Protein AF-A0A9Q8L9Y8-F1 (afdb_monomer_lite)

InterPro domains:
  IPR021822 Protein of unknown function DUF3405 [PF11885] (1-112)
  IPR021822 Protein of unknown function DUF3405 [PTHR36205] (1-113)

Sequence (125 aa):
MRLSVQLLELMDLENVKGRGMMFEMWPPTLAYHHALKAVYAPAPIYMERKWPGSLLQSNFNGGKDSSIGGSSSSVLNHEQDFLESTWYWNAKWPMEIYERWIGVATSGPGSSKVLAYPVACYAAN

Radius of gyration: 20.47 Å; chains: 1; bounding box: 34×48×58 Å

Foldseek 3Di:
DDDDPVLVVQLVVCVVVVDDDPPVVGSVVSCVVVVHDDDDDDDDKDFQDDDDPVNCQCAQQVDDVSHGDDDCSYCVVVVVVCLRMPDDDNHDVVVQVVCLVCLPHPDDRSDPPDPPDDPPPPPDD

Structure (mmCIF, N/CA/C/O backbone):
data_AF-A0A9Q8L9Y8-F1
#
_entry.id   AF-A0A9Q8L9Y8-F1
#
loop_
_atom_site.group_PDB
_atom_site.id
_atom_site.type_symbol
_atom_site.label_atom_id
_atom_site.label_alt_id
_atom_site.label_comp_id
_atom_site.label_asym_id
_atom_site.label_entity_id
_atom_site.label_seq_id
_atom_site.pdbx_PDB_ins_code
_atom_site.Cartn_x
_atom_site.Cartn_y
_atom_site.Cartn_z
_atom_site.occupancy
_atom_site.B_iso_or_equiv
_atom_site.auth_seq_id
_atom_site.auth_comp_id
_atom_site.auth_asym_id
_atom_site.auth_atom_id
_atom_site.pdbx_PDB_model_num
ATOM 1 N N . MET A 1 1 ? -6.743 3.866 -0.196 1.00 68.75 1 MET A N 1
ATOM 2 C CA . MET A 1 1 ? -7.715 2.852 0.279 1.00 68.75 1 MET A CA 1
ATOM 3 C C . MET A 1 1 ? -8.985 3.575 0.707 1.00 68.75 1 MET A C 1
ATOM 5 O O . MET A 1 1 ? -8.873 4.574 1.403 1.00 68.75 1 MET A O 1
ATOM 9 N N . ARG A 1 2 ? -10.173 3.136 0.273 1.00 80.50 2 ARG A N 1
ATOM 10 C CA . ARG A 1 2 ? -11.441 3.684 0.782 1.00 80.50 2 ARG A CA 1
ATOM 11 C C . ARG A 1 2 ? -11.843 2.895 2.025 1.00 80.50 2 ARG A C 1
ATOM 13 O O . ARG A 1 2 ? -12.016 1.686 1.928 1.00 80.50 2 ARG A O 1
ATOM 20 N N . LEU A 1 3 ? -11.989 3.575 3.157 1.00 88.31 3 LEU A N 1
ATOM 21 C CA . LEU A 1 3 ? -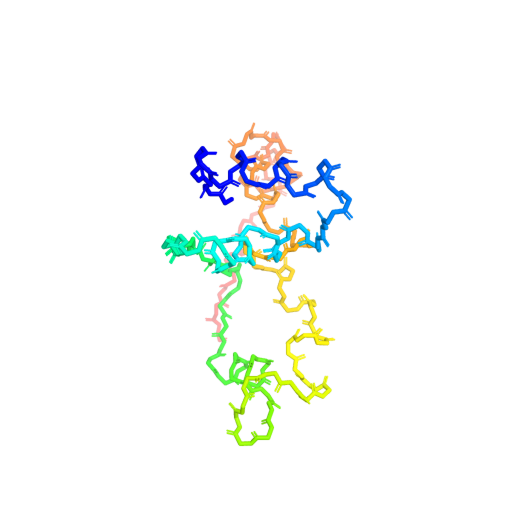12.390 2.976 4.431 1.00 88.31 3 LEU A CA 1
ATOM 22 C C . LEU A 1 3 ? -13.830 3.375 4.770 1.00 88.31 3 LEU A C 1
ATOM 24 O O . LEU A 1 3 ? -14.276 4.468 4.417 1.00 88.31 3 LEU A O 1
ATOM 28 N N . SER A 1 4 ? -14.576 2.483 5.421 1.00 91.75 4 SER A N 1
ATOM 29 C CA . SER A 1 4 ? -15.903 2.808 5.956 1.00 91.75 4 SER A CA 1
ATOM 30 C C . SER A 1 4 ? -15.781 3.679 7.202 1.00 91.75 4 SER A C 1
ATOM 32 O O . SER A 1 4 ? -14.878 3.459 8.005 1.00 91.75 4 SER A O 1
ATOM 34 N N . VAL A 1 5 ? -16.736 4.589 7.412 1.00 94.19 5 VAL A N 1
ATOM 35 C CA . VAL A 1 5 ? -16.789 5.457 8.604 1.00 94.19 5 VAL A CA 1
ATOM 36 C C . VAL A 1 5 ? -16.716 4.640 9.896 1.00 94.19 5 VAL A C 1
ATOM 38 O O . VAL A 1 5 ? -15.847 4.888 10.718 1.00 94.19 5 VAL A O 1
ATOM 41 N N . GLN A 1 6 ? -17.511 3.573 10.001 1.00 94.38 6 GLN A N 1
ATOM 42 C CA . GLN A 1 6 ? -17.497 2.664 11.154 1.00 94.38 6 GLN A CA 1
ATOM 43 C C . GLN A 1 6 ? -16.110 2.060 11.444 1.00 94.38 6 GLN A C 1
ATOM 45 O O . GLN A 1 6 ? -15.740 1.854 12.595 1.00 94.38 6 GLN A O 1
ATOM 50 N N . LEU A 1 7 ? -15.320 1.771 10.404 1.00 93.88 7 LEU A N 1
ATOM 51 C CA . LEU A 1 7 ? -13.969 1.230 10.577 1.00 93.88 7 LEU A CA 1
ATOM 52 C C . LEU A 1 7 ? -13.003 2.317 11.062 1.00 93.88 7 LEU A C 1
ATOM 54 O O . LEU A 1 7 ? -12.156 2.032 11.899 1.00 93.88 7 LEU A O 1
ATOM 58 N N . LEU A 1 8 ? -13.156 3.556 10.586 1.00 93.88 8 LEU A N 1
ATOM 59 C CA . LEU A 1 8 ? -12.372 4.698 11.065 1.00 93.88 8 LEU A CA 1
ATOM 60 C C . LEU A 1 8 ? -12.659 5.006 12.540 1.00 93.88 8 LEU A C 1
ATOM 62 O O . LEU A 1 8 ? -11.727 5.252 13.298 1.00 93.88 8 LEU A O 1
ATOM 66 N N . GLU A 1 9 ? -13.920 4.930 12.964 1.00 96.31 9 GLU A N 1
ATOM 67 C CA . GLU A 1 9 ? -14.307 5.101 14.371 1.00 96.31 9 GLU A CA 1
ATOM 68 C C . GLU A 1 9 ? -13.700 4.008 15.260 1.00 96.31 9 GLU A C 1
ATOM 70 O O . GLU A 1 9 ? -13.164 4.293 16.326 1.00 96.31 9 GLU A O 1
ATOM 75 N N . LEU A 1 10 ? -13.710 2.751 14.808 1.00 95.50 10 LEU A N 1
ATOM 76 C CA . LEU A 1 10 ? -13.072 1.653 15.539 1.00 95.50 10 LEU A CA 1
ATOM 77 C C . LEU A 1 10 ? -11.548 1.793 15.595 1.00 95.50 10 LEU A C 1
ATOM 79 O O . LEU A 1 10 ? -10.946 1.478 16.621 1.00 95.50 10 LEU A O 1
ATOM 83 N N . MET A 1 11 ? -10.929 2.279 14.515 1.00 94.56 11 MET A N 1
ATOM 84 C CA . MET A 1 11 ? -9.504 2.614 14.492 1.00 94.56 11 MET A CA 1
ATOM 85 C C . MET A 1 11 ? -9.171 3.671 15.540 1.00 94.56 11 MET A C 1
ATOM 87 O O . MET A 1 11 ? -8.221 3.482 16.295 1.00 94.56 11 MET A O 1
ATOM 91 N N . ASP A 1 12 ? -9.959 4.743 15.620 1.00 95.25 12 ASP A N 1
ATOM 92 C CA . ASP A 1 12 ? -9.778 5.793 16.622 1.00 95.25 12 ASP A CA 1
ATOM 93 C C . ASP A 1 12 ? -9.946 5.250 18.051 1.00 95.25 12 ASP A C 1
ATOM 95 O O . ASP A 1 12 ? -9.069 5.426 18.896 1.00 95.25 12 ASP A O 1
ATOM 99 N N . LEU A 1 13 ? -11.003 4.471 18.302 1.00 96.12 13 LEU A N 1
ATOM 100 C CA . LEU A 1 13 ? -11.263 3.860 19.610 1.00 96.12 13 LEU A CA 1
ATOM 101 C C . LEU A 1 13 ? -10.138 2.931 20.082 1.00 96.12 13 LEU A C 1
ATOM 103 O O . LEU A 1 13 ? -9.818 2.911 21.271 1.00 96.12 13 LEU A O 1
ATOM 107 N N . GLU A 1 14 ? -9.552 2.130 19.191 1.00 95.62 14 GLU A N 1
ATOM 108 C CA . GLU A 1 14 ? -8.434 1.251 19.549 1.00 95.62 14 GLU A CA 1
ATOM 109 C C . GLU A 1 14 ? -7.119 2.033 19.697 1.00 95.62 14 GLU A C 1
ATOM 111 O O . GLU A 1 14 ? -6.361 1.755 20.631 1.00 95.62 14 GLU A O 1
ATOM 116 N N . ASN A 1 15 ? -6.904 3.077 18.889 1.00 94.00 15 ASN A N 1
ATOM 117 C CA . ASN A 1 15 ? -5.759 3.979 19.032 1.00 94.00 15 ASN A CA 1
ATOM 118 C C . ASN A 1 15 ? -5.776 4.710 20.385 1.00 94.00 15 ASN A C 1
ATOM 120 O O . ASN A 1 15 ? -4.746 4.776 21.055 1.00 94.00 15 ASN A O 1
ATOM 124 N N . VAL A 1 16 ? -6.939 5.201 20.835 1.00 96.38 16 VAL A N 1
ATOM 125 C CA . VAL A 1 16 ? -7.112 5.834 22.160 1.00 96.38 16 VAL A CA 1
ATOM 126 C C . VAL A 1 16 ? -6.776 4.862 23.298 1.00 96.38 16 VAL A C 1
ATOM 128 O O . VAL A 1 16 ? -6.251 5.271 24.332 1.00 96.38 16 VAL A O 1
ATOM 131 N N . LYS A 1 17 ? -7.006 3.558 23.105 1.00 95.62 17 LYS A N 1
ATOM 132 C CA . LYS A 1 17 ? -6.615 2.498 24.055 1.00 95.62 17 LYS A CA 1
ATOM 133 C C . LYS A 1 17 ? -5.131 2.117 23.965 1.00 95.62 17 LYS A C 1
ATOM 135 O O . LYS A 1 17 ? -4.714 1.167 24.626 1.00 95.62 17 LYS A O 1
ATOM 140 N N . GLY A 1 18 ? -4.342 2.807 23.140 1.00 94.44 18 GLY A N 1
ATOM 141 C CA . GLY A 1 18 ? -2.924 2.526 22.920 1.00 94.44 18 GLY A CA 1
ATOM 142 C C . GLY A 1 18 ? -2.658 1.273 22.082 1.00 94.44 18 GLY A C 1
ATOM 143 O O . GLY A 1 18 ? -1.546 0.751 22.105 1.00 94.44 18 GLY A O 1
ATOM 144 N N . ARG A 1 19 ? -3.662 0.760 21.362 1.00 93.25 19 ARG A N 1
ATOM 145 C CA . ARG A 1 19 ? -3.516 -0.394 20.470 1.00 93.25 19 ARG A CA 1
ATOM 146 C C . ARG A 1 19 ? -3.354 0.108 19.046 1.00 93.25 19 ARG A C 1
ATOM 148 O O . ARG A 1 19 ? -4.135 0.930 18.585 1.00 93.25 19 ARG A O 1
ATOM 155 N N . GLY A 1 20 ? -2.349 -0.406 18.353 1.00 88.44 20 GLY A N 1
ATOM 156 C CA . GLY A 1 20 ? -2.062 -0.022 16.980 1.00 88.44 20 GLY A CA 1
ATOM 157 C C . GLY A 1 20 ? -1.179 -1.046 16.285 1.00 88.44 20 GLY A C 1
ATOM 158 O O . GLY A 1 20 ? -0.549 -1.890 16.921 1.00 88.44 20 GLY A O 1
ATOM 159 N N . MET A 1 21 ? -1.137 -0.954 14.962 1.00 88.06 21 MET A N 1
ATOM 160 C CA . MET A 1 21 ? -0.278 -1.752 14.090 1.00 88.06 21 MET A CA 1
ATOM 161 C C . MET A 1 21 ? 0.235 -0.866 12.946 1.00 88.06 21 MET A C 1
ATOM 163 O O . MET A 1 21 ? -0.191 0.282 12.812 1.00 88.06 21 MET A O 1
ATOM 167 N N . MET A 1 22 ? 1.135 -1.385 12.102 1.00 83.50 22 MET A N 1
ATOM 168 C CA . MET A 1 22 ? 1.532 -0.704 10.864 1.00 83.50 22 MET A CA 1
ATOM 169 C C . MET A 1 22 ? 0.308 -0.323 10.022 1.00 83.50 22 MET A C 1
ATOM 171 O O . MET A 1 22 ? -0.644 -1.095 9.893 1.00 83.50 22 MET A O 1
ATOM 175 N N . PHE A 1 23 ? 0.360 0.880 9.449 1.00 76.00 23 PHE A N 1
ATOM 176 C CA . PHE A 1 23 ? -0.769 1.574 8.824 1.00 76.00 23 PHE A CA 1
ATOM 177 C C . PHE A 1 23 ? -1.525 0.728 7.785 1.00 76.00 23 PHE A C 1
ATOM 179 O O . PHE A 1 23 ? -2.752 0.736 7.779 1.00 76.00 23 PHE A O 1
ATOM 186 N N . GLU A 1 24 ? -0.820 -0.040 6.949 1.00 85.88 24 GLU A N 1
ATOM 187 C CA . GLU A 1 24 ? -1.424 -0.911 5.926 1.00 85.88 24 GLU A CA 1
ATOM 188 C C . GLU A 1 24 ? -2.147 -2.129 6.508 1.00 85.88 24 GLU A C 1
ATOM 190 O O . GLU A 1 24 ? -3.122 -2.615 5.933 1.00 85.88 24 GLU A O 1
ATOM 195 N N . MET A 1 25 ? -1.699 -2.606 7.667 1.00 90.12 25 MET A N 1
ATOM 196 C CA . MET A 1 25 ? -2.249 -3.785 8.332 1.00 90.12 25 MET A CA 1
ATOM 197 C C . MET A 1 25 ? -3.384 -3.431 9.294 1.00 90.12 25 MET A C 1
ATOM 199 O O . MET A 1 25 ? -4.200 -4.292 9.620 1.00 90.12 25 MET A O 1
ATOM 203 N N . TRP A 1 26 ? -3.464 -2.180 9.754 1.00 92.19 26 TRP A N 1
ATOM 204 C CA . TRP A 1 26 ? -4.398 -1.795 10.809 1.00 92.19 26 TRP A CA 1
ATOM 205 C C . TRP A 1 26 ? -5.883 -1.896 10.413 1.00 92.19 26 TRP A C 1
ATOM 207 O O . TRP A 1 26 ? -6.634 -2.568 11.126 1.00 92.19 26 TRP A O 1
ATOM 217 N N . PRO A 1 27 ? -6.329 -1.359 9.257 1.00 91.81 27 PRO A N 1
ATOM 218 C CA . PRO A 1 27 ? -7.722 -1.489 8.834 1.00 91.81 27 PRO A CA 1
ATOM 219 C C . PRO A 1 27 ? -8.214 -2.941 8.670 1.00 91.81 27 PRO A C 1
ATOM 221 O O . PRO A 1 27 ? -9.266 -3.262 9.228 1.00 91.81 27 PRO A O 1
ATOM 224 N N . PRO A 1 28 ? -7.509 -3.852 7.956 1.00 91.44 28 PRO A N 1
ATOM 225 C CA . PRO A 1 28 ? -7.974 -5.234 7.828 1.00 91.44 28 PRO A CA 1
ATOM 226 C C . PRO A 1 28 ? -7.932 -5.997 9.160 1.00 91.44 28 PRO A C 1
ATOM 228 O O . PRO A 1 28 ? -8.806 -6.826 9.407 1.00 91.44 28 PRO A O 1
ATOM 231 N N . THR A 1 29 ? -6.981 -5.680 10.046 1.00 92.75 29 THR A N 1
ATOM 232 C CA . THR A 1 29 ? -6.882 -6.283 11.386 1.00 92.75 29 THR A CA 1
ATOM 233 C C . THR A 1 29 ? -8.103 -5.941 12.236 1.00 92.75 29 THR A C 1
ATOM 235 O O . THR A 1 29 ? -8.732 -6.826 12.815 1.00 92.75 29 THR A O 1
ATOM 238 N N . LEU A 1 30 ? -8.502 -4.669 12.270 1.00 94.44 30 LEU A N 1
ATOM 239 C CA . LEU A 1 30 ? -9.693 -4.253 13.006 1.00 94.44 30 LEU A CA 1
ATOM 240 C C . LEU A 1 30 ? -10.986 -4.740 12.368 1.00 94.44 30 LEU A C 1
ATOM 242 O O . LEU A 1 30 ? -11.902 -5.120 13.094 1.00 94.44 30 LEU A O 1
ATOM 246 N N . ALA A 1 31 ? -11.053 -4.795 11.037 1.00 93.88 31 ALA A N 1
ATOM 247 C CA . ALA A 1 31 ? -12.191 -5.406 10.368 1.00 93.88 31 ALA A CA 1
ATOM 248 C C . ALA A 1 31 ? -12.383 -6.862 10.822 1.00 93.88 31 ALA A C 1
ATOM 250 O O . ALA A 1 31 ? -13.501 -7.257 11.138 1.00 93.88 31 ALA A O 1
ATOM 251 N N . TYR A 1 32 ? -11.295 -7.626 10.946 1.00 93.25 32 TYR A N 1
ATOM 252 C CA . TYR A 1 32 ? -11.337 -8.992 11.462 1.00 93.25 32 TYR A CA 1
ATOM 253 C C . TYR A 1 32 ? -11.746 -9.059 12.944 1.00 93.25 32 TYR A C 1
ATOM 255 O O . TYR A 1 32 ? -12.677 -9.784 13.291 1.00 93.25 32 TYR A O 1
ATOM 263 N N . HIS A 1 33 ? -11.106 -8.278 13.822 1.00 93.81 33 HIS A N 1
ATOM 264 C CA . HIS A 1 33 ? -11.381 -8.317 15.266 1.00 93.81 33 HIS A CA 1
ATOM 265 C C . HIS A 1 33 ? -12.786 -7.843 15.652 1.00 93.81 33 HIS A C 1
ATOM 267 O O . HIS A 1 33 ? -13.340 -8.333 16.634 1.00 93.81 33 HIS A O 1
ATOM 273 N N . HIS A 1 34 ? -13.367 -6.917 14.889 1.00 93.88 34 HIS A N 1
ATOM 274 C CA . HIS A 1 34 ? -14.696 -6.354 15.149 1.00 93.88 34 HIS A CA 1
ATOM 275 C C . HIS A 1 34 ? -15.792 -6.962 14.265 1.00 93.88 34 HIS A C 1
ATOM 277 O O . HIS A 1 34 ? -16.860 -6.372 14.117 1.00 93.88 34 HIS A O 1
ATOM 283 N N . ALA A 1 35 ? -15.537 -8.135 13.671 1.00 94.56 35 ALA A N 1
ATOM 284 C CA . ALA A 1 35 ? -16.490 -8.872 12.837 1.00 94.56 35 ALA A CA 1
ATOM 285 C C . ALA A 1 35 ? -17.087 -8.045 11.677 1.00 94.56 35 ALA A C 1
ATOM 287 O O . ALA A 1 35 ? -18.236 -8.239 11.273 1.00 94.56 35 ALA A O 1
ATOM 288 N N . LEU A 1 36 ? -16.301 -7.121 11.118 1.00 93.19 36 LEU A N 1
ATOM 289 C CA . LEU A 1 36 ? -16.671 -6.380 9.920 1.00 93.19 36 LEU A CA 1
ATOM 290 C C . LEU A 1 36 ? -16.342 -7.186 8.665 1.00 93.19 36 LEU A C 1
ATOM 292 O O . LEU A 1 36 ? -15.387 -7.962 8.601 1.00 93.19 36 LEU A O 1
ATOM 296 N N . LYS A 1 37 ? -17.095 -6.922 7.599 1.00 89.00 37 LYS A N 1
ATOM 297 C CA . LYS A 1 37 ? -16.782 -7.465 6.281 1.00 89.00 37 LYS A CA 1
ATOM 298 C C . LYS A 1 37 ? -15.621 -6.690 5.658 1.00 89.00 37 LYS A C 1
ATOM 300 O O . LYS A 1 37 ? -15.796 -5.556 5.214 1.00 89.00 37 LYS A O 1
ATOM 305 N N . ALA A 1 38 ? -14.458 -7.325 5.555 1.00 84.06 38 ALA A N 1
ATOM 306 C CA . ALA A 1 38 ? -13.351 -6.803 4.764 1.00 84.06 38 ALA A CA 1
ATOM 307 C C . ALA A 1 38 ? -13.674 -6.947 3.266 1.00 84.06 38 ALA A C 1
ATOM 309 O O . ALA A 1 38 ? -13.697 -8.051 2.725 1.00 84.06 38 ALA A O 1
ATOM 310 N N . VAL A 1 39 ? -13.960 -5.827 2.597 1.00 84.25 39 VAL A N 1
ATOM 311 C CA . VAL A 1 39 ? -14.128 -5.774 1.138 1.00 84.25 39 VAL A CA 1
ATOM 312 C C . VAL A 1 39 ? -12.973 -4.984 0.549 1.00 84.25 39 VAL A C 1
ATOM 314 O O . VAL A 1 39 ? -12.798 -3.806 0.857 1.00 84.25 39 VAL A O 1
ATOM 317 N N . TYR A 1 40 ? -12.208 -5.631 -0.323 1.00 81.44 40 TYR A N 1
ATOM 318 C CA . TYR A 1 40 ? -11.158 -4.987 -1.096 1.00 81.44 40 TYR A CA 1
ATOM 319 C C . TYR A 1 40 ? -11.636 -4.798 -2.535 1.00 81.44 40 TYR A C 1
ATOM 321 O O . TYR A 1 40 ? -11.980 -5.764 -3.214 1.00 81.44 40 TYR A O 1
ATOM 329 N N . ALA A 1 41 ? -11.679 -3.546 -2.990 1.00 83.44 41 ALA A N 1
ATOM 330 C CA . ALA A 1 41 ? -11.835 -3.242 -4.405 1.00 83.44 41 ALA A CA 1
ATOM 331 C C . ALA A 1 41 ? -10.434 -3.255 -5.035 1.00 83.44 41 ALA A C 1
ATOM 333 O O . ALA A 1 41 ? -9.607 -2.432 -4.626 1.00 83.44 41 ALA A O 1
ATOM 334 N N . PRO A 1 42 ? -10.142 -4.168 -5.981 1.00 79.44 42 PRO A N 1
ATOM 335 C CA . PRO A 1 42 ? -8.828 -4.230 -6.601 1.00 79.44 42 PRO A CA 1
ATOM 336 C C . PRO A 1 42 ? -8.548 -2.925 -7.341 1.00 79.44 42 PRO A C 1
ATOM 338 O O . PRO A 1 42 ? -9.270 -2.552 -8.266 1.00 79.44 42 PRO A O 1
ATOM 341 N N . ALA A 1 43 ? -7.503 -2.220 -6.909 1.00 80.81 43 ALA A N 1
ATOM 342 C CA . ALA A 1 43 ? -6.955 -1.116 -7.678 1.00 80.81 43 ALA A CA 1
ATOM 343 C C . ALA A 1 43 ? -6.098 -1.717 -8.801 1.00 80.81 43 ALA A C 1
ATOM 345 O O . ALA A 1 43 ? -5.262 -2.577 -8.512 1.00 80.81 43 ALA A O 1
ATOM 346 N N . PRO A 1 44 ? -6.296 -1.315 -10.067 1.00 85.62 44 PRO A N 1
ATOM 347 C CA .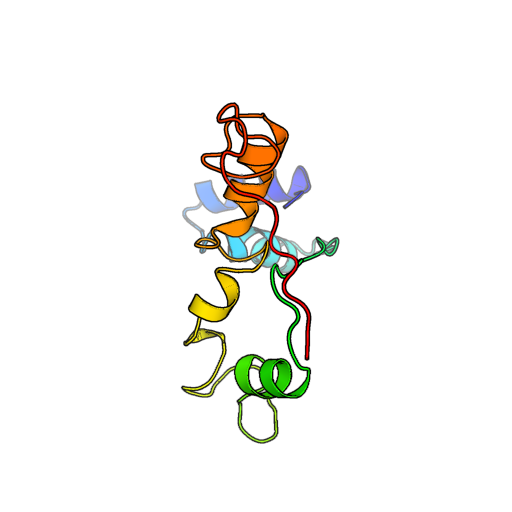 PRO A 1 44 ? -5.457 -1.811 -11.143 1.00 85.62 44 PRO A CA 1
ATOM 348 C C . PRO A 1 44 ? -4.016 -1.352 -10.910 1.00 85.62 44 PRO A C 1
ATOM 350 O O . PRO A 1 44 ? -3.759 -0.173 -10.662 1.00 85.62 44 PRO A O 1
ATOM 353 N N . ILE A 1 45 ? -3.092 -2.306 -10.982 1.00 88.19 45 ILE A N 1
ATOM 354 C CA . ILE A 1 45 ? -1.656 -2.050 -10.948 1.00 88.19 45 ILE A CA 1
ATOM 355 C C . ILE A 1 45 ? -1.161 -2.157 -12.380 1.00 88.19 45 ILE A C 1
ATOM 357 O O . ILE A 1 45 ? -1.352 -3.185 -13.032 1.00 88.19 45 ILE A O 1
ATOM 361 N N . TYR A 1 46 ? -0.539 -1.093 -12.863 1.00 88.31 46 TYR A N 1
ATOM 362 C CA . TYR A 1 46 ? 0.074 -1.065 -14.178 1.00 88.31 46 TYR A CA 1
ATOM 363 C C . TYR A 1 46 ? 1.591 -1.170 -14.038 1.00 88.31 46 TYR A C 1
ATOM 365 O O . TYR A 1 46 ? 2.162 -0.764 -13.025 1.00 88.31 46 TYR A O 1
ATOM 373 N N . MET A 1 47 ? 2.231 -1.691 -15.078 1.00 87.69 47 MET A N 1
ATOM 374 C CA . MET A 1 47 ? 3.684 -1.736 -15.218 1.00 87.69 47 MET A CA 1
ATOM 375 C C . MET A 1 47 ? 4.090 -0.824 -16.372 1.00 87.69 47 MET A C 1
ATOM 377 O O . MET A 1 47 ? 3.439 -0.843 -17.418 1.00 87.69 47 MET A O 1
ATOM 381 N N . GLU A 1 48 ? 5.165 -0.062 -16.195 1.00 86.94 48 GLU A N 1
ATOM 382 C CA . GLU A 1 48 ? 5.721 0.803 -17.236 1.00 86.94 48 GLU A CA 1
ATOM 383 C C . GLU A 1 48 ? 6.259 -0.021 -18.414 1.00 86.94 48 GLU A C 1
ATOM 385 O O . GLU A 1 48 ? 5.976 0.267 -19.579 1.00 86.94 48 GLU A O 1
ATOM 390 N N . ARG A 1 49 ? 7.000 -1.095 -18.110 1.00 84.50 49 ARG A N 1
ATOM 391 C CA . AR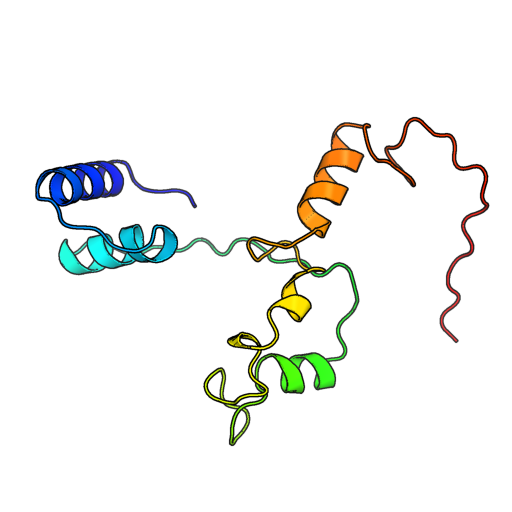G A 1 49 ? 7.556 -2.016 -19.107 1.00 84.50 49 ARG A CA 1
ATOM 392 C C . ARG A 1 49 ? 6.670 -3.236 -19.338 1.00 84.50 49 ARG A C 1
ATOM 394 O O . ARG A 1 49 ? 5.939 -3.691 -18.458 1.00 84.50 49 ARG A O 1
ATOM 401 N N . LYS A 1 50 ? 6.816 -3.854 -20.514 1.00 87.50 50 LYS A N 1
ATOM 402 C CA . LYS A 1 50 ? 6.300 -5.209 -20.756 1.00 87.50 50 LYS A CA 1
ATOM 403 C C . LYS A 1 50 ? 7.151 -6.219 -19.993 1.00 87.50 50 LYS A C 1
ATOM 405 O O . LYS A 1 50 ? 8.362 -6.276 -20.185 1.00 87.50 50 LYS A O 1
ATOM 410 N N . TRP A 1 51 ? 6.506 -7.046 -19.180 1.00 85.00 51 TRP A N 1
ATOM 411 C CA . TRP A 1 51 ? 7.161 -8.135 -18.463 1.00 85.00 51 TRP A CA 1
ATOM 412 C C . TRP A 1 51 ? 7.019 -9.451 -19.237 1.00 85.00 51 TRP A C 1
ATOM 414 O O . TRP A 1 51 ? 5.891 -9.890 -19.475 1.00 85.00 51 TRP A O 1
ATOM 424 N N . PRO A 1 52 ? 8.126 -10.114 -19.620 1.00 90.50 52 PRO A N 1
ATOM 425 C CA . PRO A 1 52 ? 8.071 -11.494 -20.083 1.00 90.50 52 PRO A CA 1
ATOM 426 C C . PRO A 1 52 ? 7.503 -12.393 -18.979 1.00 90.50 52 PRO A C 1
ATOM 428 O O . PRO A 1 52 ? 7.908 -12.283 -17.821 1.00 90.50 52 PRO A O 1
ATOM 431 N N . GLY A 1 53 ? 6.595 -13.309 -19.325 1.00 88.44 53 GLY A N 1
ATOM 432 C CA . GLY A 1 53 ? 5.946 -14.179 -18.334 1.00 88.44 53 GLY A CA 1
ATOM 433 C C . GLY A 1 53 ? 6.934 -15.028 -17.524 1.00 88.44 53 GLY A C 1
ATOM 434 O O . GLY A 1 53 ? 6.728 -15.236 -16.333 1.00 88.44 53 GLY A O 1
ATOM 435 N N . SER A 1 54 ? 8.044 -15.449 -18.137 1.00 87.50 54 SER A N 1
ATOM 436 C CA . SER A 1 54 ? 9.126 -16.175 -17.459 1.00 87.50 54 SER A CA 1
ATOM 437 C C . SER A 1 54 ? 9.832 -15.338 -16.390 1.00 87.50 54 SER A C 1
ATOM 439 O O . SER A 1 54 ? 10.112 -15.858 -15.314 1.00 87.50 54 SER A O 1
ATOM 441 N N . LEU A 1 55 ? 10.071 -14.049 -16.657 1.00 84.06 55 LEU A N 1
ATOM 442 C CA . LEU A 1 55 ? 10.677 -13.117 -15.701 1.00 84.06 55 LEU A CA 1
ATOM 443 C C . LEU A 1 55 ? 9.711 -12.793 -14.555 1.00 84.06 55 LEU A C 1
ATOM 445 O O . LEU A 1 55 ? 10.105 -12.714 -13.395 1.00 84.06 55 LEU A O 1
ATOM 449 N N . LEU A 1 56 ? 8.422 -12.643 -14.870 1.00 84.94 56 LEU A N 1
ATOM 450 C CA . LEU A 1 56 ? 7.398 -12.441 -13.850 1.00 84.94 56 LEU A CA 1
ATOM 451 C C . LEU A 1 56 ? 7.328 -13.654 -12.909 1.00 84.94 56 LEU A C 1
ATOM 453 O O . LEU A 1 56 ? 7.325 -13.492 -11.693 1.00 84.94 56 LEU A O 1
ATOM 457 N N . GLN A 1 57 ? 7.346 -14.867 -13.470 1.00 85.75 57 GLN A N 1
ATOM 458 C CA . GLN A 1 57 ? 7.372 -16.106 -12.697 1.00 85.75 57 GLN A CA 1
ATOM 459 C C . GLN A 1 57 ? 8.629 -16.206 -11.825 1.00 85.75 57 GLN A C 1
ATOM 461 O O . GLN A 1 57 ? 8.514 -16.542 -10.652 1.00 85.75 57 GLN A O 1
ATOM 466 N N . SER A 1 58 ? 9.817 -15.898 -12.354 1.00 82.44 58 SER A N 1
ATOM 467 C CA . SER A 1 58 ? 11.056 -15.993 -11.573 1.00 82.44 58 SER A CA 1
ATOM 468 C C . SER A 1 58 ? 11.120 -14.986 -10.429 1.00 82.44 58 SER A C 1
ATOM 470 O O . SER A 1 58 ? 11.640 -15.323 -9.370 1.00 82.44 58 SER A O 1
ATOM 472 N N . ASN A 1 59 ? 10.593 -13.775 -10.621 1.00 80.94 59 ASN A N 1
ATOM 473 C CA . ASN A 1 59 ? 10.714 -12.707 -9.629 1.00 80.94 59 ASN A CA 1
ATOM 474 C C . ASN A 1 59 ? 9.600 -12.780 -8.574 1.00 80.94 59 ASN A C 1
ATOM 476 O O . ASN A 1 59 ? 9.863 -12.715 -7.374 1.00 80.94 59 ASN A O 1
ATOM 480 N N . PHE A 1 60 ? 8.348 -12.972 -9.001 1.00 82.12 60 PHE A N 1
ATOM 481 C CA . PHE A 1 60 ? 7.194 -12.985 -8.093 1.00 82.12 60 PHE A CA 1
ATOM 482 C C . PHE A 1 60 ? 6.929 -14.362 -7.479 1.00 82.12 60 PHE A C 1
ATOM 484 O O . PHE A 1 60 ? 6.522 -14.451 -6.320 1.00 82.12 60 PHE A O 1
ATOM 491 N N . ASN A 1 61 ? 7.219 -15.427 -8.228 1.00 84.75 61 ASN A N 1
ATOM 492 C CA . ASN A 1 61 ? 6.996 -16.819 -7.832 1.00 84.75 61 ASN A CA 1
ATOM 493 C C . ASN A 1 61 ? 8.328 -17.587 -7.735 1.00 84.75 61 ASN A C 1
ATOM 495 O O . ASN A 1 61 ? 8.385 -18.785 -7.993 1.00 84.75 61 ASN A O 1
ATOM 499 N N . GLY A 1 62 ? 9.420 -16.900 -7.382 1.00 78.12 62 GLY A N 1
ATOM 500 C CA . GLY A 1 62 ? 10.776 -17.461 -7.324 1.00 78.12 62 GLY A CA 1
ATOM 501 C C . GLY A 1 62 ? 11.071 -18.374 -6.129 1.00 78.12 62 GLY A C 1
ATOM 502 O O . GLY A 1 62 ? 12.236 -18.689 -5.882 1.00 78.12 62 GLY A O 1
ATOM 503 N N . GLY A 1 63 ? 10.058 -18.743 -5.341 1.00 80.50 63 GLY A N 1
ATOM 504 C CA . GLY A 1 63 ? 10.191 -19.670 -4.224 1.00 80.50 63 GLY A CA 1
ATOM 505 C C . GLY A 1 63 ? 10.341 -21.126 -4.665 1.00 80.50 63 GLY A C 1
ATOM 506 O O . GLY A 1 63 ? 10.193 -21.474 -5.840 1.00 80.50 63 GLY A O 1
ATOM 507 N N . LYS A 1 64 ? 10.633 -22.008 -3.701 1.00 76.88 64 LYS A N 1
ATOM 508 C CA . LYS A 1 64 ? 10.661 -23.455 -3.944 1.00 76.88 64 LYS A CA 1
ATOM 509 C C . LYS A 1 64 ? 9.309 -23.887 -4.525 1.00 76.88 64 LYS A C 1
ATOM 511 O O . LYS A 1 64 ? 8.269 -23.458 -4.041 1.00 76.88 64 LYS A O 1
ATOM 516 N N . ASP A 1 65 ? 9.331 -24.705 -5.574 1.00 82.12 65 ASP A N 1
ATOM 517 C CA . ASP A 1 65 ? 8.122 -25.180 -6.263 1.00 82.12 65 ASP A CA 1
ATOM 518 C C . ASP A 1 65 ? 7.234 -24.052 -6.821 1.00 82.12 65 ASP A C 1
ATOM 520 O O . ASP A 1 65 ? 6.016 -24.183 -6.890 1.00 82.12 65 ASP A O 1
ATOM 524 N N . SER A 1 66 ? 7.840 -22.935 -7.245 1.00 78.44 66 SER A N 1
ATOM 525 C CA . SER A 1 66 ? 7.114 -21.747 -7.712 1.00 78.44 66 SER A CA 1
ATOM 526 C C . SER A 1 66 ? 6.221 -21.094 -6.646 1.00 78.44 66 SER A C 1
ATOM 528 O O . SER A 1 66 ? 5.215 -20.457 -6.970 1.00 78.44 66 SER A O 1
ATOM 530 N N . SER A 1 67 ? 6.553 -21.261 -5.363 1.00 77.44 67 SER A N 1
ATOM 531 C CA . SER A 1 67 ? 5.804 -20.629 -4.282 1.00 77.44 67 SER A CA 1
ATOM 532 C C . SER A 1 67 ? 5.987 -19.108 -4.279 1.00 77.44 67 SER A C 1
ATOM 534 O O . SER A 1 67 ? 7.073 -18.583 -4.543 1.00 77.44 67 SER A O 1
ATOM 536 N N . ILE A 1 68 ? 4.920 -18.397 -3.914 1.00 72.44 68 ILE A N 1
ATOM 537 C CA . ILE A 1 68 ? 4.964 -16.957 -3.642 1.00 72.44 68 ILE A CA 1
ATOM 538 C C . ILE A 1 68 ? 5.638 -16.748 -2.284 1.00 72.44 68 ILE A C 1
ATOM 540 O O . ILE A 1 68 ? 5.217 -17.338 -1.290 1.00 72.44 68 ILE A O 1
ATOM 544 N N . GLY A 1 69 ? 6.636 -15.866 -2.227 1.00 66.75 69 GLY A N 1
ATOM 545 C CA . GLY A 1 69 ? 7.279 -15.482 -0.970 1.00 66.75 69 GLY A CA 1
ATOM 546 C C . GLY A 1 69 ? 8.178 -16.567 -0.356 1.00 66.75 69 GLY A C 1
ATOM 547 O O . GLY A 1 69 ? 8.058 -17.757 -0.633 1.00 66.75 69 GLY A O 1
ATOM 548 N N . GLY A 1 70 ? 9.122 -16.150 0.491 1.00 64.38 70 GLY A N 1
ATOM 549 C CA . GLY A 1 70 ? 9.896 -17.056 1.355 1.00 64.38 70 GLY A CA 1
ATOM 550 C C . GLY A 1 70 ? 11.289 -17.476 0.868 1.00 64.38 70 GLY A C 1
ATOM 551 O O . GLY A 1 70 ? 12.040 -18.045 1.654 1.00 64.38 70 GLY A O 1
ATOM 552 N N . SER A 1 71 ? 11.675 -17.166 -0.372 1.00 71.44 71 SER A N 1
ATOM 553 C CA . SER A 1 71 ? 13.063 -17.325 -0.846 1.00 71.44 71 SER A CA 1
ATOM 554 C C . SER A 1 71 ? 13.845 -16.010 -0.741 1.00 71.44 71 SER A C 1
ATOM 556 O O . SER A 1 71 ? 13.257 -14.929 -0.804 1.00 71.44 71 SER A O 1
ATOM 558 N 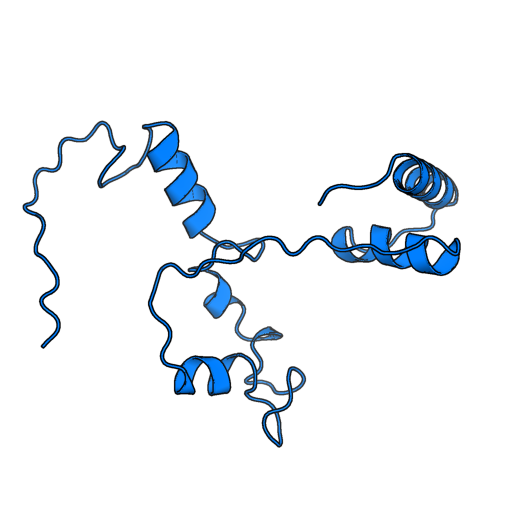N . SER A 1 72 ? 15.176 -16.071 -0.644 1.00 73.94 72 SER A N 1
ATOM 559 C CA . SER A 1 72 ? 16.037 -14.888 -0.810 1.00 73.94 72 SER A CA 1
ATOM 560 C C . SER A 1 72 ? 15.824 -14.218 -2.174 1.00 73.94 72 SER A C 1
ATOM 562 O O . SER A 1 72 ? 15.886 -13.000 -2.263 1.00 73.94 72 SER A O 1
ATOM 564 N N . SER A 1 73 ? 15.469 -14.998 -3.200 1.00 72.19 73 SER A N 1
ATOM 565 C CA . SER A 1 73 ? 15.072 -14.539 -4.540 1.00 72.19 73 SER A CA 1
ATOM 566 C C . SER A 1 73 ? 13.645 -13.984 -4.633 1.00 72.19 73 SER A C 1
ATOM 568 O O . SER A 1 73 ? 13.221 -13.588 -5.709 1.00 72.19 73 SER A O 1
ATOM 570 N N . SER A 1 74 ? 12.879 -13.971 -3.539 1.00 74.69 74 SER A N 1
ATOM 571 C CA . SER A 1 74 ? 11.508 -13.453 -3.536 1.00 74.69 74 SER A CA 1
ATOM 572 C C . SER A 1 74 ? 11.472 -11.963 -3.869 1.00 74.69 74 SER A C 1
ATOM 574 O O . SER A 1 74 ? 12.361 -11.206 -3.466 1.00 74.69 74 SER A O 1
ATOM 576 N N . VAL A 1 75 ? 10.366 -11.537 -4.478 1.00 76.62 75 VAL A N 1
ATOM 577 C CA . VAL A 1 75 ? 10.023 -10.130 -4.712 1.00 76.62 75 VAL A CA 1
ATOM 578 C C . VAL A 1 75 ? 10.091 -9.264 -3.444 1.00 76.62 75 VAL A C 1
ATOM 580 O O . VAL A 1 75 ? 10.398 -8.081 -3.518 1.00 76.62 75 VAL A O 1
ATOM 583 N N . LEU A 1 76 ? 9.892 -9.853 -2.257 1.00 74.94 76 LEU A N 1
ATOM 584 C CA . LEU A 1 76 ? 10.003 -9.136 -0.976 1.00 74.94 76 LEU A CA 1
ATOM 585 C C . LEU A 1 76 ? 11.436 -8.670 -0.654 1.00 74.94 76 LEU A C 1
ATOM 587 O O . LEU A 1 76 ? 11.601 -7.714 0.088 1.00 74.94 76 LEU A O 1
ATOM 591 N N . ASN A 1 77 ? 12.461 -9.326 -1.208 1.00 75.62 77 ASN A N 1
ATOM 592 C CA . ASN A 1 77 ? 13.863 -8.893 -1.106 1.00 75.62 77 ASN A CA 1
ATOM 593 C C . ASN A 1 77 ? 14.341 -8.157 -2.372 1.00 75.62 77 ASN A C 1
ATOM 595 O O . ASN A 1 77 ? 15.473 -7.683 -2.422 1.00 75.62 77 ASN A O 1
ATOM 599 N N . HIS A 1 78 ? 13.481 -8.062 -3.389 1.00 78.69 78 HIS A N 1
ATOM 600 C CA . HIS A 1 78 ? 13.738 -7.417 -4.675 1.00 78.69 78 HIS A CA 1
ATOM 601 C C . HIS A 1 78 ? 12.701 -6.323 -4.918 1.00 78.69 78 HIS A C 1
ATOM 603 O O . HIS A 1 78 ? 12.101 -6.222 -5.982 1.00 78.69 78 HIS A O 1
ATOM 609 N N . GLU A 1 79 ? 12.506 -5.464 -3.920 1.00 80.69 79 GLU A N 1
ATOM 610 C CA . GLU A 1 79 ? 11.519 -4.376 -3.955 1.00 80.69 79 GLU A CA 1
ATOM 611 C C . GLU A 1 79 ? 11.730 -3.418 -5.141 1.00 80.69 79 GLU A C 1
ATOM 613 O O . GLU A 1 79 ? 10.806 -2.742 -5.586 1.00 80.69 79 GLU A O 1
ATOM 618 N N . GLN A 1 80 ? 12.947 -3.406 -5.692 1.00 81.19 80 GLN A N 1
ATOM 619 C CA . GLN A 1 80 ? 13.317 -2.679 -6.904 1.00 81.19 80 GLN A CA 1
ATOM 620 C C . GLN A 1 80 ? 12.456 -3.059 -8.116 1.00 81.19 80 GLN A C 1
ATOM 622 O O . GLN A 1 80 ? 12.215 -2.217 -8.978 1.00 81.19 80 GLN A O 1
ATOM 627 N N . ASP A 1 81 ? 11.943 -4.289 -8.163 1.00 83.12 81 ASP A N 1
ATOM 628 C CA . ASP A 1 81 ? 11.060 -4.759 -9.231 1.00 83.12 81 ASP A CA 1
ATOM 629 C C . ASP A 1 81 ? 9.729 -3.995 -9.279 1.00 83.12 81 ASP A C 1
ATOM 631 O O . ASP A 1 81 ? 9.084 -3.947 -10.328 1.00 83.12 81 ASP A O 1
ATOM 635 N N . PHE A 1 82 ? 9.331 -3.351 -8.177 1.00 85.38 82 PHE A N 1
ATOM 636 C CA . PHE A 1 82 ? 8.132 -2.519 -8.119 1.00 85.38 82 PHE A CA 1
ATOM 637 C C . PHE A 1 82 ? 8.361 -1.053 -8.506 1.00 85.38 82 PHE A C 1
ATOM 639 O O . PHE A 1 82 ? 7.380 -0.328 -8.679 1.00 85.38 82 PHE A O 1
ATOM 646 N N . LEU A 1 83 ? 9.613 -0.605 -8.686 1.00 85.81 83 LEU A N 1
ATOM 647 C CA . LEU A 1 83 ? 9.940 0.805 -8.963 1.00 85.81 83 LEU A CA 1
ATOM 648 C C . LEU A 1 83 ? 9.260 1.351 -10.227 1.00 85.81 83 LEU A C 1
ATOM 650 O O . LEU A 1 83 ? 8.899 2.530 -10.283 1.00 85.81 83 LEU A O 1
ATOM 654 N N . GLU A 1 84 ? 9.102 0.475 -11.215 1.00 83.44 84 GLU A N 1
ATOM 655 C CA . GLU A 1 84 ? 8.506 0.727 -12.533 1.00 83.44 84 GLU A CA 1
ATOM 656 C C . GLU A 1 84 ? 7.014 0.350 -12.583 1.00 83.44 84 GLU A C 1
ATOM 658 O O . GLU A 1 84 ? 6.427 0.193 -13.655 1.00 83.44 84 GLU A O 1
ATOM 663 N N . SER A 1 85 ? 6.382 0.140 -11.429 1.00 88.81 85 SER A N 1
ATOM 664 C CA . SER A 1 85 ? 4.957 -0.167 -11.332 1.00 88.81 85 SER A CA 1
ATOM 665 C C . SER A 1 85 ? 4.174 1.025 -10.787 1.00 88.81 85 SER A C 1
ATOM 667 O O . SER A 1 85 ? 4.743 1.962 -10.234 1.00 88.81 85 SER A O 1
ATOM 669 N N . THR A 1 86 ? 2.844 1.016 -10.911 1.00 90.38 86 THR A N 1
ATOM 670 C CA . THR A 1 86 ? 2.005 2.020 -10.230 1.00 90.38 86 THR A CA 1
ATOM 671 C C . THR A 1 86 ? 1.798 1.725 -8.745 1.00 90.38 86 THR A C 1
ATOM 673 O O . THR A 1 86 ? 0.974 2.367 -8.095 1.00 90.38 86 THR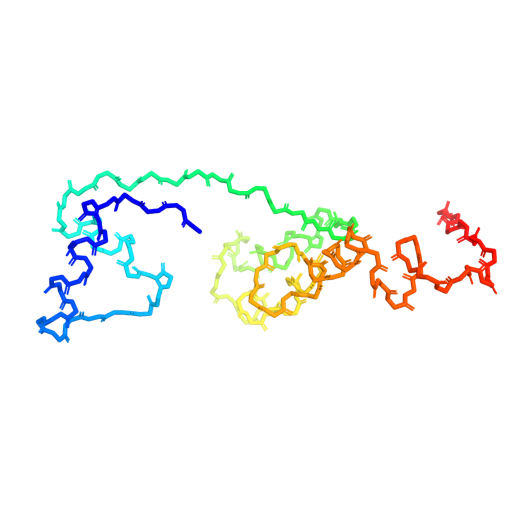 A O 1
ATOM 676 N N . TRP A 1 87 ? 2.463 0.702 -8.222 1.00 84.06 87 TRP A N 1
ATOM 677 C CA . TRP A 1 87 ? 2.279 0.184 -6.880 1.00 84.06 87 TRP A CA 1
ATOM 678 C C . TRP A 1 87 ? 3.622 0.138 -6.161 1.00 84.06 87 TRP A C 1
ATOM 680 O O . TRP A 1 87 ? 4.659 0.119 -6.808 1.00 84.06 87 TRP A O 1
ATOM 690 N N . TYR A 1 88 ? 3.582 0.091 -4.829 1.00 87.06 88 TYR A N 1
ATOM 691 C CA . TYR A 1 88 ? 4.730 0.176 -3.922 1.00 87.06 88 TYR A CA 1
ATOM 692 C C . TYR A 1 88 ? 5.171 1.610 -3.580 1.00 87.06 88 TYR A C 1
ATOM 694 O O . TYR A 1 88 ? 5.070 2.542 -4.377 1.00 87.06 88 TYR A O 1
ATOM 702 N N . TRP A 1 89 ? 5.616 1.802 -2.336 1.00 81.62 89 TRP A N 1
ATOM 703 C CA . TRP A 1 89 ? 5.800 3.131 -1.739 1.00 81.62 89 TRP A CA 1
ATOM 704 C C . TRP A 1 89 ? 6.940 3.938 -2.375 1.00 81.62 89 TRP A C 1
ATOM 706 O O . TRP A 1 89 ? 6.888 5.165 -2.366 1.00 81.62 89 TRP A O 1
ATOM 716 N N . ASN A 1 90 ? 7.960 3.265 -2.919 1.00 86.50 90 ASN A N 1
ATOM 717 C CA . ASN A 1 90 ? 9.108 3.909 -3.563 1.00 86.50 90 ASN A CA 1
ATOM 718 C C . ASN A 1 90 ? 8.997 3.977 -5.098 1.00 86.50 90 ASN A C 1
ATOM 720 O O . ASN A 1 90 ? 9.964 4.367 -5.757 1.00 86.50 90 ASN A O 1
ATOM 724 N N . ALA A 1 91 ? 7.847 3.604 -5.670 1.00 89.56 91 ALA A N 1
ATOM 725 C CA . ALA A 1 91 ? 7.652 3.608 -7.111 1.00 89.56 91 ALA A CA 1
ATOM 726 C C . ALA A 1 91 ? 7.725 5.023 -7.693 1.00 89.56 91 ALA A C 1
ATOM 728 O O . ALA A 1 91 ? 7.122 5.968 -7.179 1.00 89.56 91 ALA A O 1
ATOM 729 N N . LYS A 1 92 ? 8.460 5.170 -8.798 1.00 85.94 92 LYS A N 1
ATOM 730 C CA . LYS A 1 92 ? 8.703 6.474 -9.438 1.00 85.94 92 LYS A CA 1
ATOM 731 C C . LYS A 1 92 ? 7.642 6.805 -10.479 1.00 85.94 92 LYS A C 1
ATOM 733 O O . LYS A 1 92 ? 7.251 7.961 -10.634 1.00 85.94 92 LYS A O 1
ATOM 738 N N . TRP A 1 93 ? 7.132 5.776 -11.147 1.00 87.94 93 TRP A N 1
ATOM 739 C CA . TRP A 1 93 ? 6.238 5.921 -12.286 1.00 87.94 93 TRP A CA 1
ATOM 740 C C . TRP A 1 93 ? 4.910 6.655 -12.000 1.00 87.94 93 TRP A C 1
ATOM 742 O O . TRP A 1 93 ? 4.524 7.491 -12.820 1.00 87.94 93 TRP A O 1
ATOM 752 N N . PRO A 1 94 ? 4.222 6.462 -10.848 1.00 90.06 94 PRO A N 1
ATOM 753 C CA . PRO A 1 94 ? 3.014 7.231 -10.526 1.00 90.06 94 PRO A CA 1
ATOM 754 C C . PRO A 1 94 ? 3.237 8.742 -10.552 1.00 90.06 94 PRO A C 1
ATOM 756 O O . PRO A 1 94 ? 2.394 9.492 -11.045 1.00 90.06 94 PRO A O 1
ATOM 759 N N . MET A 1 95 ? 4.378 9.177 -10.016 1.00 87.62 95 MET A N 1
ATOM 760 C CA . MET A 1 95 ? 4.729 10.585 -9.927 1.00 87.62 95 MET A CA 1
ATOM 761 C C . MET A 1 95 ? 5.004 11.147 -11.323 1.00 87.62 95 MET A C 1
ATOM 763 O O . MET A 1 95 ? 4.449 12.184 -11.670 1.00 87.62 95 MET A O 1
ATOM 767 N N . GLU A 1 96 ? 5.717 10.412 -12.180 1.00 87.06 96 GLU A N 1
ATOM 768 C CA . GLU A 1 96 ? 5.917 10.835 -13.569 1.00 87.06 96 GLU A CA 1
ATOM 769 C C . GLU A 1 96 ? 4.605 10.958 -14.357 1.00 87.06 96 GLU A C 1
ATOM 771 O O . GLU A 1 96 ? 4.425 11.905 -15.122 1.00 87.06 96 GLU A O 1
ATOM 776 N N . ILE A 1 97 ? 3.673 10.009 -14.196 1.00 87.38 97 ILE A N 1
ATOM 777 C CA . ILE A 1 97 ? 2.345 10.090 -14.826 1.00 87.38 97 ILE A CA 1
ATOM 778 C C . ILE A 1 97 ? 1.619 11.348 -14.342 1.00 87.38 97 ILE A C 1
ATOM 780 O O . ILE A 1 97 ? 1.048 12.083 -15.150 1.00 87.38 97 ILE A O 1
ATOM 784 N N . TYR A 1 98 ? 1.652 11.603 -13.033 1.00 88.25 98 TYR A N 1
ATOM 785 C CA . TYR A 1 98 ? 1.004 12.759 -12.429 1.00 88.25 98 TYR A CA 1
ATOM 786 C C . TYR A 1 98 ? 1.600 14.079 -12.928 1.00 88.25 98 TYR A C 1
ATOM 788 O O . TYR A 1 98 ? 0.854 14.965 -13.336 1.00 88.25 98 TYR A O 1
ATOM 796 N N . GLU A 1 99 ? 2.928 14.199 -12.978 1.00 89.25 99 GLU A N 1
ATOM 797 C CA . GLU A 1 99 ? 3.613 15.386 -13.494 1.00 89.25 99 GLU A CA 1
ATOM 798 C C . GLU A 1 99 ? 3.271 15.665 -14.962 1.00 89.25 99 GLU A C 1
ATOM 800 O O . GLU A 1 99 ? 3.017 16.814 -15.331 1.00 89.25 99 GLU A O 1
ATOM 805 N N . ARG A 1 100 ? 3.217 14.620 -15.801 1.00 88.62 100 ARG A N 1
ATOM 806 C CA . ARG A 1 100 ? 2.787 14.734 -17.205 1.00 88.62 100 ARG A CA 1
ATOM 807 C C . ARG A 1 100 ? 1.331 15.181 -17.308 1.00 88.62 100 ARG A C 1
ATOM 809 O O . ARG A 1 100 ? 1.009 15.985 -18.178 1.00 88.62 100 ARG A O 1
ATOM 816 N N . TRP A 1 101 ? 0.468 14.696 -16.415 1.00 86.75 101 TRP A N 1
ATOM 817 C CA . TRP A 1 101 ? -0.947 15.063 -16.382 1.00 86.75 101 TRP A CA 1
ATOM 818 C C . TRP A 1 101 ? -1.170 16.534 -16.008 1.00 86.75 101 TRP A C 1
ATOM 820 O O . TRP A 1 101 ? -1.988 17.198 -16.643 1.00 86.75 101 TRP A O 1
ATOM 830 N N . ILE A 1 102 ? -0.423 17.065 -15.035 1.00 90.75 102 ILE A N 1
ATOM 831 C CA . ILE A 1 102 ? -0.544 18.471 -14.607 1.00 90.75 102 ILE A CA 1
ATOM 832 C C . ILE A 1 102 ? 0.328 19.446 -15.419 1.00 90.75 102 ILE A C 1
ATOM 834 O O . ILE A 1 102 ? 0.303 20.648 -15.159 1.00 90.75 102 ILE A O 1
ATOM 838 N N . GLY A 1 103 ? 1.096 18.955 -16.396 1.00 86.75 103 GLY A N 1
ATOM 839 C CA . GLY A 1 103 ? 1.885 19.794 -17.302 1.00 86.75 103 GLY A CA 1
ATOM 840 C C . GLY A 1 103 ? 3.247 20.254 -16.761 1.00 86.75 103 GLY A C 1
ATOM 841 O O . GLY A 1 103 ? 3.802 21.228 -17.271 1.00 86.75 103 GLY A O 1
ATOM 842 N N . VAL A 1 104 ? 3.785 19.597 -15.726 1.00 87.19 104 VAL A N 1
ATOM 843 C CA . VAL A 1 104 ? 5.067 19.964 -15.082 1.00 87.19 104 VAL A CA 1
ATOM 844 C C . VAL A 1 104 ? 6.171 18.933 -15.297 1.00 87.19 104 VAL A C 1
ATOM 846 O O . VAL A 1 104 ? 7.218 19.016 -14.656 1.00 87.19 104 VAL A O 1
ATOM 849 N N . ALA A 1 105 ? 5.960 17.969 -16.196 1.00 84.31 105 ALA A N 1
ATOM 850 C CA . ALA A 1 105 ? 6.946 16.929 -16.454 1.00 84.31 105 ALA A CA 1
ATOM 851 C C . ALA A 1 105 ? 8.307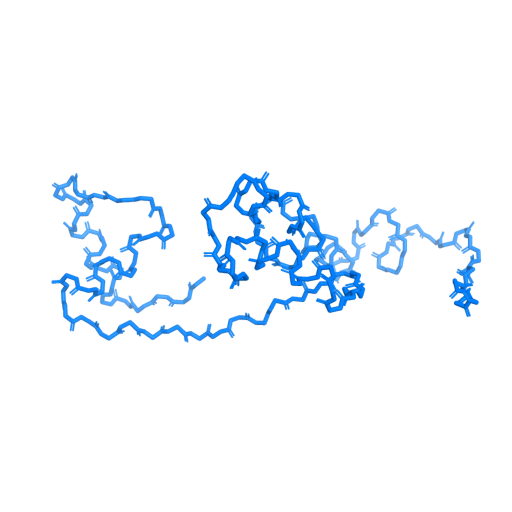 17.525 -16.828 1.00 84.31 105 ALA A C 1
ATOM 853 O O . ALA A 1 105 ? 8.415 18.547 -17.510 1.00 84.31 105 ALA A O 1
ATOM 854 N N . THR A 1 106 ? 9.372 16.853 -16.407 1.00 74.50 106 THR A N 1
ATOM 855 C CA . THR A 1 106 ? 10.748 17.297 -16.667 1.00 74.50 106 THR A CA 1
ATOM 856 C C . THR A 1 106 ? 11.192 17.055 -18.114 1.00 74.50 106 THR A C 1
ATOM 858 O O . THR A 1 106 ? 12.069 17.765 -18.616 1.00 74.50 106 THR A O 1
ATOM 861 N N . SER A 1 107 ? 10.582 16.079 -18.794 1.00 76.12 107 SER A N 1
ATOM 862 C CA . SER A 1 107 ? 10.830 15.728 -20.196 1.00 76.12 107 SER A CA 1
ATOM 863 C C . SER A 1 107 ? 9.644 14.962 -20.804 1.00 76.12 107 SER A C 1
ATOM 865 O O . SER A 1 107 ? 8.830 14.383 -20.082 1.00 76.12 107 SER A O 1
ATOM 867 N N . GLY A 1 108 ? 9.546 14.936 -22.138 1.00 72.31 108 GLY A N 1
ATOM 868 C CA . GLY A 1 108 ? 8.498 14.183 -22.837 1.00 72.31 108 GLY A CA 1
ATOM 869 C C . GLY A 1 108 ? 7.156 14.921 -22.968 1.00 72.31 108 GLY A C 1
ATOM 870 O O . GLY A 1 108 ? 7.067 16.121 -22.679 1.00 72.31 108 GLY A O 1
ATOM 871 N N . PRO A 1 109 ? 6.103 14.218 -23.430 1.00 65.06 109 PRO A N 1
ATOM 872 C CA . PRO A 1 109 ? 4.738 14.741 -23.473 1.00 65.06 109 PRO A CA 1
ATOM 873 C C . PRO A 1 109 ? 4.294 15.248 -22.094 1.00 65.06 109 PRO A C 1
ATOM 875 O O . PRO A 1 109 ? 4.480 14.553 -21.100 1.00 65.06 109 PRO A O 1
ATOM 878 N N . GLY A 1 110 ? 3.712 16.449 -22.030 1.00 66.31 110 GLY A N 1
ATOM 879 C CA . GLY A 1 110 ? 3.305 17.079 -20.766 1.00 66.31 110 GLY A CA 1
ATOM 880 C C . GLY A 1 110 ? 4.393 17.919 -20.085 1.00 66.31 110 GLY A C 1
ATOM 881 O O . GLY A 1 110 ? 4.148 18.465 -19.017 1.00 66.31 110 GLY A O 1
ATOM 882 N N . SER A 1 111 ? 5.579 18.060 -20.683 1.00 66.06 111 SER A N 1
ATOM 883 C CA . SER A 1 111 ? 6.569 19.062 -20.268 1.00 66.06 111 SER A CA 1
ATOM 884 C C . SER A 1 111 ? 6.399 20.368 -21.057 1.00 66.06 111 SER A C 1
ATOM 886 O O . SER A 1 111 ? 6.056 20.350 -22.239 1.00 66.06 111 SER A O 1
ATOM 888 N N . SER A 1 112 ? 6.671 21.517 -20.429 1.00 59.72 112 SER A N 1
ATOM 889 C CA . SER A 1 112 ? 6.770 22.819 -21.121 1.00 59.72 112 SER A CA 1
ATOM 890 C C . SER A 1 112 ? 8.050 22.954 -21.957 1.00 59.72 112 SER A C 1
ATOM 892 O O . SER A 1 112 ? 8.178 23.861 -22.782 1.00 59.72 112 SER A O 1
ATOM 894 N N . LYS A 1 113 ? 9.004 22.033 -21.775 1.00 52.09 113 LYS A N 1
ATOM 895 C CA . LYS A 1 113 ? 10.188 21.914 -22.619 1.00 52.09 113 LYS A CA 1
ATOM 896 C C . LYS A 1 113 ? 9.781 21.229 -23.919 1.00 52.09 113 LYS A C 1
ATOM 898 O O . LYS A 1 113 ? 9.627 20.014 -23.971 1.00 52.09 113 LYS A O 1
ATOM 903 N N . VAL A 1 114 ? 9.613 22.029 -24.974 1.00 45.44 114 VAL A N 1
ATOM 904 C CA . VAL A 1 114 ? 9.458 21.539 -26.350 1.00 45.44 114 VAL A CA 1
ATOM 905 C C . VAL A 1 114 ? 10.512 20.461 -26.601 1.00 45.44 114 VAL A C 1
ATOM 907 O O . VAL A 1 114 ? 11.704 20.695 -26.398 1.00 45.44 114 VAL A O 1
ATOM 910 N N . LEU A 1 115 ? 10.053 19.273 -26.995 1.00 43.81 115 LEU A N 1
ATOM 911 C CA . LEU A 1 115 ? 10.879 18.130 -27.364 1.00 43.81 115 LEU A CA 1
ATOM 912 C C . LEU A 1 115 ? 11.859 18.531 -28.471 1.00 43.81 115 LEU A C 1
ATOM 914 O O . LEU A 1 115 ? 11.545 18.468 -29.654 1.00 43.81 115 LEU A O 1
ATOM 918 N N . ALA A 1 116 ? 13.069 18.918 -28.083 1.00 39.34 116 ALA A N 1
ATOM 919 C CA . ALA A 1 116 ? 14.190 19.088 -28.991 1.00 39.34 116 ALA A CA 1
ATOM 920 C C . ALA A 1 116 ? 14.904 17.752 -29.242 1.00 39.34 116 ALA A C 1
ATOM 922 O O . ALA A 1 116 ? 16.119 17.741 -29.330 1.00 39.34 116 ALA A O 1
ATOM 923 N N . TYR A 1 117 ? 14.184 16.628 -29.333 1.00 32.91 117 TYR A N 1
ATOM 924 C CA . TYR A 1 117 ? 14.735 15.385 -29.875 1.00 32.91 117 TYR A CA 1
ATOM 925 C C . TYR A 1 117 ? 13.636 14.602 -30.598 1.00 32.91 117 TYR A C 1
ATOM 927 O O . TYR A 1 117 ? 12.549 14.425 -30.037 1.00 32.91 117 TYR A O 1
ATOM 935 N N . PRO A 1 118 ? 13.884 14.149 -31.841 1.00 35.97 118 PRO A N 1
ATOM 936 C CA . PRO A 1 118 ? 12.924 13.345 -32.572 1.00 35.97 118 PRO A CA 1
ATOM 937 C C . PRO A 1 118 ? 12.695 12.035 -31.820 1.00 35.97 118 PRO A C 1
ATOM 939 O O . PRO A 1 118 ? 13.632 11.396 -31.343 1.00 35.97 118 PRO A O 1
ATOM 942 N N . VAL A 1 119 ? 11.424 11.655 -31.726 1.00 41.97 119 VAL A N 1
ATOM 943 C CA . VAL A 1 119 ? 10.960 10.367 -31.218 1.00 41.97 119 VAL A CA 1
ATOM 944 C C . VAL A 1 119 ? 11.577 9.271 -32.088 1.00 41.97 119 VAL A C 1
ATOM 946 O O . VAL A 1 119 ? 11.036 8.905 -33.130 1.00 41.97 119 VAL A O 1
ATOM 949 N N . ALA A 1 120 ? 12.736 8.756 -31.681 1.00 33.53 120 ALA A N 1
ATOM 950 C CA . ALA A 1 120 ? 13.232 7.488 -32.176 1.00 33.53 120 ALA A CA 1
ATOM 951 C C . ALA A 1 120 ? 12.303 6.420 -31.602 1.00 33.53 120 ALA A C 1
ATOM 953 O O . ALA A 1 120 ? 12.416 6.020 -30.443 1.00 33.53 120 ALA A O 1
ATOM 954 N N . CYS A 1 121 ? 11.330 6.013 -32.415 1.00 32.22 121 CYS A N 1
ATOM 955 C CA . CYS A 1 121 ? 10.651 4.744 -32.239 1.00 32.22 121 CYS A CA 1
ATOM 956 C C . CYS A 1 121 ? 11.730 3.687 -31.992 1.00 32.22 121 CYS A C 1
ATOM 958 O O . CYS A 1 121 ? 12.554 3.432 -32.870 1.00 32.22 121 CYS A O 1
ATOM 960 N N . TYR A 1 122 ? 11.737 3.091 -30.800 1.00 36.12 122 TYR A N 1
ATOM 961 C CA . TYR A 1 122 ? 12.384 1.805 -30.589 1.00 36.12 122 TYR A CA 1
ATOM 962 C C . TYR A 1 122 ? 11.681 0.817 -31.523 1.00 36.12 122 TYR A C 1
ATOM 964 O O . TYR A 1 122 ? 10.607 0.296 -31.223 1.00 36.12 122 TYR A O 1
ATOM 972 N N . ALA A 1 123 ? 12.255 0.642 -32.711 1.00 30.39 123 ALA A N 1
ATOM 973 C CA . ALA A 1 123 ? 11.971 -0.481 -33.572 1.00 30.39 123 ALA A CA 1
ATOM 974 C C . ALA A 1 123 ? 12.420 -1.728 -32.807 1.00 30.39 123 ALA A C 1
ATOM 976 O O . ALA A 1 123 ? 13.609 -1.929 -32.565 1.00 30.39 123 ALA A O 1
ATOM 977 N N . ALA A 1 124 ? 11.446 -2.519 -32.370 1.00 33.47 124 ALA A N 1
ATOM 978 C CA . ALA A 1 124 ? 11.683 -3.892 -31.978 1.00 33.47 124 ALA A CA 1
ATOM 979 C C . ALA A 1 124 ? 12.140 -4.655 -33.231 1.00 33.47 124 ALA A C 1
ATOM 981 O O . ALA A 1 124 ? 11.345 -4.839 -34.153 1.00 33.47 124 ALA A O 1
ATOM 982 N N . ASN A 1 125 ? 13.417 -5.033 -33.256 1.00 33.06 125 ASN A N 1
ATOM 983 C CA . ASN A 1 125 ? 13.913 -6.196 -33.989 1.00 33.06 125 ASN A CA 1
ATOM 984 C C . ASN A 1 125 ? 14.067 -7.340 -32.990 1.00 33.06 125 ASN A C 1
ATOM 986 O O . ASN A 1 125 ? 14.562 -7.058 -31.873 1.00 33.06 125 ASN A O 1
#

Organism: Passalora fulva (NCBI:txid5499)

Secondary structure (DSSP, 8-state):
----HHHHHHHHHHHHTT----TTTHHHHHHHHTT-----PPPPP-BSSPPPHHHHHHHHS-SGGG-SS-STTSGGG-GGGGTTBS-STT-SHHHHHHHHHHT--SSSTT-SS---S--------

pLDDT: mean 79.99, std 16.42, range [30.39, 96.38]